Protein AF-A0A8I0F633-F1 (afdb_monomer_lite)

Sequence (45 aa):
YFQAEVFLREGGQNYDVMDWTQEDLIQDIIDQYERHLHFLNIVRS

pLDDT: mean 74.62, std 16.1, range [45.0, 94.38]

Radius of gyration: 13.32 Å; chains: 1; bounding box: 22×33×31 Å

Structure (mmCIF, N/CA/C/O backbone):
data_AF-A0A8I0F633-F1
#
_entry.id   AF-A0A8I0F633-F1
#
loop_
_atom_site.group_PDB
_atom_site.id
_atom_site.type_symbol
_atom_site.label_atom_id
_atom_site.label_alt_id
_atom_site.label_comp_id
_atom_site.label_asym_id
_atom_site.label_entity_id
_atom_site.label_seq_id
_atom_sit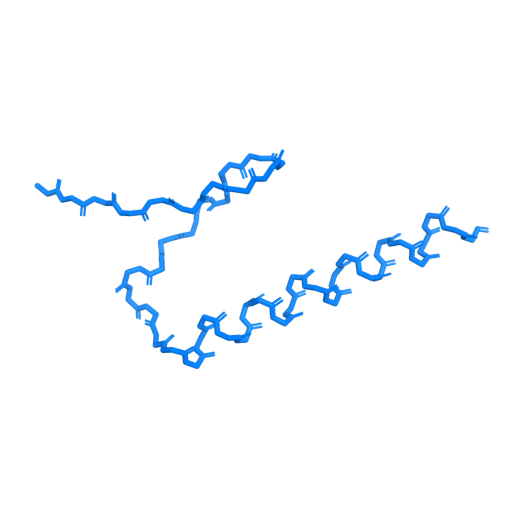e.pdbx_PDB_ins_code
_atom_site.Cartn_x
_atom_site.Cartn_y
_atom_site.Cartn_z
_atom_site.occupancy
_atom_site.B_iso_or_equiv
_atom_site.auth_seq_id
_atom_site.auth_comp_id
_atom_site.auth_asym_id
_atom_site.auth_atom_id
_atom_site.pdbx_PDB_model_num
ATOM 1 N N . TYR A 1 1 ? -5.580 20.787 10.334 1.00 45.66 1 TYR A N 1
ATOM 2 C CA . TYR A 1 1 ? -5.999 19.608 9.557 1.00 45.66 1 TYR A CA 1
ATOM 3 C C . TYR A 1 1 ? -4.732 18.817 9.278 1.00 45.66 1 TYR A C 1
ATOM 5 O O . TYR A 1 1 ? -3.745 19.457 8.937 1.00 45.66 1 TYR A O 1
ATOM 13 N N . PHE A 1 2 ? -4.708 17.508 9.529 1.00 45.00 2 PHE A N 1
ATOM 14 C CA . PHE A 1 2 ? -3.524 16.661 9.328 1.00 45.00 2 PHE A CA 1
ATOM 15 C C . PHE A 1 2 ? -3.873 15.571 8.312 1.00 45.00 2 PHE A C 1
ATOM 17 O O . PHE A 1 2 ? -4.949 14.992 8.411 1.00 45.00 2 PHE A O 1
ATOM 24 N N . GLN A 1 3 ? -2.980 15.339 7.351 1.00 61.03 3 GLN A N 1
ATOM 25 C CA . GLN A 1 3 ? -3.104 14.356 6.274 1.00 61.03 3 GLN A CA 1
ATOM 26 C C . GLN A 1 3 ? -1.929 13.378 6.398 1.00 61.03 3 GLN A C 1
ATOM 28 O O . GLN A 1 3 ? -0.797 13.818 6.614 1.00 61.03 3 GLN A O 1
ATOM 33 N N . ALA A 1 4 ? -2.191 12.076 6.296 1.00 58.22 4 ALA A N 1
ATOM 34 C CA . ALA A 1 4 ? -1.154 11.053 6.209 1.00 58.22 4 ALA A CA 1
ATOM 35 C C . ALA A 1 4 ? -1.027 10.609 4.745 1.00 58.22 4 ALA A C 1
ATOM 37 O O . ALA A 1 4 ? -1.983 10.106 4.169 1.00 58.22 4 ALA A O 1
ATOM 38 N N . GLU A 1 5 ? 0.139 10.823 4.134 1.00 54.72 5 GLU A N 1
ATOM 39 C CA . GLU A 1 5 ? 0.432 10.395 2.759 1.00 54.72 5 GLU A CA 1
ATOM 40 C C . GLU A 1 5 ? 1.321 9.148 2.744 1.00 54.72 5 GLU A C 1
ATOM 42 O O . GLU A 1 5 ? 2.303 9.054 3.488 1.00 54.72 5 GLU A O 1
ATOM 47 N N . VAL A 1 6 ? 1.008 8.204 1.852 1.00 59.84 6 VAL A N 1
ATOM 48 C CA . VAL A 1 6 ? 1.817 7.006 1.604 1.00 59.84 6 VAL A CA 1
ATOM 49 C C . VAL A 1 6 ? 2.893 7.326 0.562 1.00 59.84 6 VAL A C 1
ATOM 51 O O . VAL A 1 6 ? 2.610 7.544 -0.616 1.00 59.84 6 VAL A O 1
ATOM 54 N N . PHE A 1 7 ? 4.158 7.321 0.986 1.00 56.91 7 PHE A N 1
ATOM 55 C CA . PHE A 1 7 ? 5.308 7.482 0.094 1.00 56.91 7 PHE A CA 1
ATOM 56 C C . PHE A 1 7 ? 5.888 6.117 -0.294 1.00 56.91 7 PHE A C 1
ATOM 58 O O . PHE A 1 7 ? 6.560 5.469 0.510 1.00 56.91 7 PHE A O 1
ATOM 65 N N . LEU A 1 8 ? 5.673 5.696 -1.543 1.00 62.12 8 LEU A N 1
ATOM 66 C CA . LEU A 1 8 ? 6.367 4.556 -2.144 1.00 62.12 8 LEU A CA 1
ATOM 67 C C . LEU A 1 8 ? 7.589 5.026 -2.945 1.00 62.12 8 LEU A C 1
ATOM 69 O O . LEU A 1 8 ? 7.712 6.184 -3.344 1.00 62.12 8 LEU A O 1
ATOM 73 N N . ARG A 1 9 ? 8.522 4.101 -3.182 1.00 54.19 9 ARG A N 1
ATOM 74 C CA . ARG A 1 9 ? 9.850 4.352 -3.774 1.00 54.19 9 ARG A CA 1
ATOM 75 C C . ARG A 1 9 ? 9.807 4.859 -5.231 1.00 54.19 9 ARG A C 1
ATOM 77 O O . ARG A 1 9 ? 10.827 5.301 -5.748 1.00 54.19 9 ARG A O 1
ATOM 84 N N . GLU A 1 10 ? 8.636 4.810 -5.862 1.00 61.03 10 GLU A N 1
ATOM 85 C CA . GLU A 1 10 ? 8.346 5.245 -7.237 1.00 61.03 10 GLU A CA 1
ATOM 86 C C . GLU A 1 10 ? 7.639 6.620 -7.292 1.00 61.03 10 GLU A C 1
ATOM 88 O O . GLU A 1 10 ? 7.384 7.140 -8.375 1.00 61.03 10 GLU A O 1
ATOM 93 N N . GLY A 1 11 ? 7.360 7.233 -6.134 1.00 55.84 11 GLY A N 1
ATOM 94 C CA . GLY A 1 11 ? 6.553 8.448 -5.985 1.00 55.84 11 GLY A CA 1
ATOM 95 C C . GLY A 1 11 ? 5.337 8.207 -5.082 1.00 55.84 11 GLY A C 1
ATOM 96 O O . GLY A 1 11 ? 4.893 7.070 -4.918 1.00 55.84 11 GLY A O 1
ATOM 97 N N . GLY A 1 12 ? 4.808 9.273 -4.470 1.00 50.97 12 GLY A N 1
ATOM 98 C CA . GLY A 1 12 ? 3.586 9.203 -3.665 1.00 50.97 12 GLY A CA 1
ATOM 99 C C . GLY A 1 12 ? 2.399 8.843 -4.551 1.00 50.97 12 GLY A C 1
ATOM 100 O O . GLY A 1 12 ? 2.060 9.591 -5.469 1.00 50.97 12 GLY A O 1
ATOM 101 N N . GLN A 1 13 ? 1.788 7.683 -4.318 1.00 57.75 13 GLN A N 1
ATOM 102 C CA . GLN A 1 13 ? 0.505 7.389 -4.939 1.00 57.75 13 GLN A CA 1
ATOM 103 C C . GLN A 1 13 ? -0.553 8.135 -4.128 1.00 57.75 13 GLN A C 1
ATOM 105 O O . GLN A 1 13 ? -0.758 7.815 -2.963 1.00 57.75 13 GLN A O 1
ATOM 110 N N . ASN A 1 14 ? -1.140 9.174 -4.731 1.00 52.06 14 ASN A N 1
ATOM 111 C CA . ASN A 1 14 ? -2.171 10.068 -4.181 1.00 52.06 14 ASN A CA 1
ATOM 112 C C . ASN A 1 14 ? -3.466 9.328 -3.780 1.00 52.06 14 ASN A C 1
ATOM 114 O O . ASN A 1 14 ? -4.535 9.608 -4.322 1.00 52.06 14 ASN A O 1
ATOM 118 N N . TYR A 1 15 ? -3.396 8.383 -2.852 1.00 60.31 15 TYR A N 1
ATOM 119 C CA . TYR A 1 15 ? -4.560 7.725 -2.281 1.00 60.31 15 TYR A CA 1
ATOM 120 C C . TYR A 1 15 ? -4.557 7.980 -0.778 1.00 60.31 15 TYR A C 1
ATOM 122 O O . TYR A 1 15 ? -3.610 7.638 -0.070 1.00 60.31 15 TYR A O 1
ATOM 130 N N . ASP A 1 16 ? -5.602 8.666 -0.320 1.00 59.56 16 ASP A N 1
ATOM 131 C CA . ASP A 1 16 ? -5.861 8.875 1.097 1.00 59.56 16 ASP A CA 1
ATOM 132 C C . ASP A 1 16 ? -6.417 7.571 1.683 1.00 59.56 16 ASP A C 1
ATOM 134 O O . ASP A 1 16 ? -7.466 7.085 1.257 1.00 59.56 16 ASP A O 1
ATOM 138 N N . VAL A 1 17 ? -5.675 6.989 2.624 1.00 65.12 17 VAL A N 1
ATOM 139 C CA . VAL A 1 17 ? -6.025 5.743 3.322 1.00 65.12 17 VAL A CA 1
ATOM 140 C C . VAL A 1 17 ? -6.679 6.007 4.681 1.00 65.12 17 VAL A C 1
ATOM 142 O O . VAL A 1 17 ? -6.945 5.069 5.426 1.00 65.12 17 VAL A O 1
ATOM 145 N N . MET A 1 18 ? -6.922 7.273 5.044 1.00 65.69 18 MET A N 1
ATOM 146 C CA . MET A 1 18 ? -7.423 7.652 6.373 1.00 65.69 18 MET A CA 1
ATOM 147 C C . MET A 1 18 ? -8.817 7.088 6.687 1.00 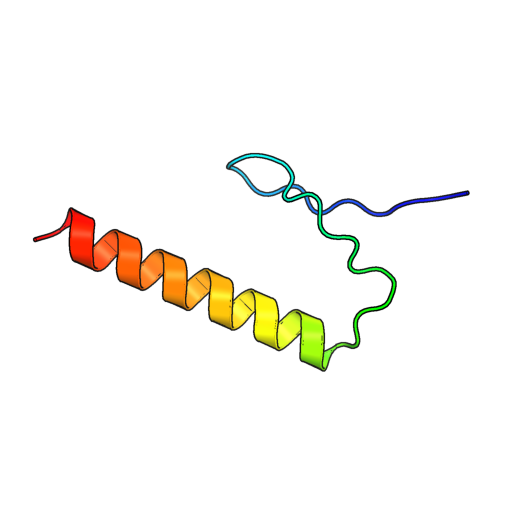65.69 18 MET A C 1
ATOM 149 O O . MET A 1 18 ? -9.126 6.890 7.859 1.00 65.69 18 MET A O 1
ATOM 153 N N . ASP A 1 19 ? -9.621 6.794 5.661 1.00 71.81 19 ASP A N 1
ATOM 154 C CA . ASP A 1 19 ? -10.954 6.186 5.790 1.00 71.81 19 ASP A CA 1
ATOM 155 C C . ASP A 1 19 ? -10.968 4.674 5.489 1.00 71.81 19 ASP A C 1
ATOM 157 O O . ASP A 1 19 ? -12.037 4.067 5.403 1.00 71.81 19 ASP A O 1
ATOM 161 N N . TRP A 1 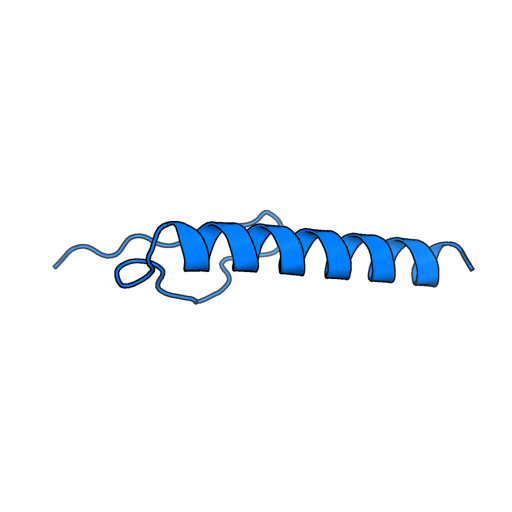20 ? -9.805 4.046 5.301 1.00 83.88 20 TRP A N 1
ATOM 162 C CA . TRP A 1 20 ? -9.731 2.622 4.979 1.00 83.88 20 TRP A CA 1
ATOM 163 C C . TRP A 1 20 ? -9.844 1.766 6.234 1.00 83.88 20 TRP A C 1
ATOM 165 O O . TRP A 1 20 ? -9.249 2.051 7.277 1.00 83.88 20 TRP A O 1
ATOM 175 N N . THR A 1 21 ? -10.587 0.670 6.117 1.00 86.00 21 THR A N 1
ATOM 176 C CA . THR A 1 21 ? -10.553 -0.382 7.129 1.00 86.00 21 THR A CA 1
ATOM 177 C C . THR A 1 21 ? -9.236 -1.155 7.046 1.00 86.00 21 THR A C 1
ATOM 179 O O . THR A 1 21 ? -8.476 -1.056 6.078 1.00 86.00 21 THR A O 1
ATOM 182 N N . GLN A 1 22 ? -8.940 -1.947 8.077 1.00 86.25 22 GLN A N 1
ATOM 183 C CA . GLN A 1 22 ? -7.755 -2.802 8.066 1.00 86.25 22 GLN A CA 1
ATOM 184 C C . GLN A 1 22 ? -7.805 -3.802 6.900 1.00 86.25 22 GLN A C 1
ATOM 186 O O . GLN A 1 22 ? -6.777 -4.101 6.295 1.00 86.25 22 GLN A O 1
ATOM 191 N N . GLU A 1 23 ? -8.995 -4.299 6.576 1.00 90.12 23 GLU A N 1
ATOM 192 C CA . GLU A 1 23 ? -9.248 -5.199 5.459 1.00 90.12 23 GLU A CA 1
ATOM 193 C C . GLU A 1 23 ? -8.955 -4.532 4.110 1.00 90.12 23 GLU A C 1
ATOM 195 O O . GLU A 1 23 ? -8.268 -5.133 3.284 1.00 90.12 23 GLU A O 1
ATOM 200 N N . ASP A 1 24 ? -9.394 -3.284 3.915 1.00 85.25 24 ASP A N 1
ATOM 201 C CA . ASP A 1 24 ? -9.129 -2.520 2.687 1.00 85.25 24 ASP A CA 1
ATOM 202 C C . ASP A 1 24 ? -7.621 -2.324 2.473 1.00 85.25 24 ASP A C 1
ATOM 204 O O . ASP A 1 24 ? -7.105 -2.518 1.372 1.00 85.25 24 ASP A O 1
ATOM 208 N N . LEU A 1 25 ? -6.890 -2.018 3.551 1.00 85.06 25 LEU A N 1
ATOM 209 C CA . LEU A 1 25 ? -5.438 -1.857 3.502 1.00 85.06 25 LEU A CA 1
ATOM 210 C C . LEU A 1 25 ? -4.723 -3.168 3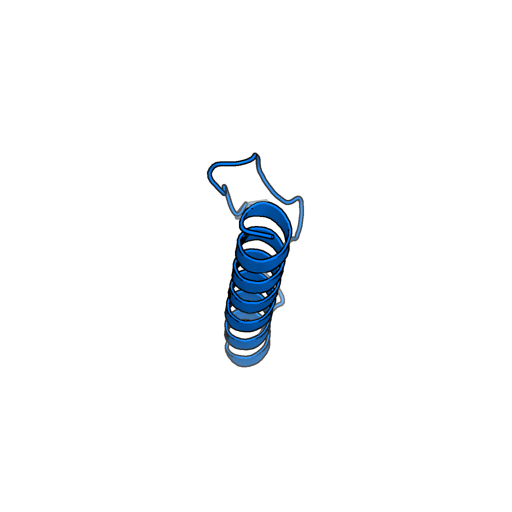.154 1.00 85.06 25 LEU A C 1
ATOM 212 O O . LEU A 1 25 ? -3.776 -3.173 2.367 1.00 85.06 25 LEU A O 1
ATOM 216 N N . ILE A 1 26 ? -5.158 -4.289 3.736 1.00 90.44 26 ILE A N 1
ATOM 217 C CA . ILE A 1 26 ? -4.587 -5.606 3.434 1.00 90.44 26 ILE A CA 1
ATOM 218 C C . ILE A 1 26 ? -4.830 -5.964 1.965 1.00 90.44 26 ILE A C 1
ATOM 220 O O . ILE A 1 26 ? -3.909 -6.450 1.305 1.00 90.44 26 ILE A O 1
ATOM 224 N N . GLN A 1 27 ? -6.033 -5.704 1.450 1.00 91.69 27 GLN A N 1
ATOM 225 C CA . GLN A 1 27 ? -6.366 -5.985 0.058 1.00 91.69 27 GLN A CA 1
ATOM 226 C C . GLN A 1 27 ? -5.504 -5.160 -0.905 1.00 91.69 27 GLN A C 1
ATOM 228 O O . GLN A 1 27 ? -4.940 -5.723 -1.840 1.00 91.69 27 GLN A O 1
ATOM 233 N N . ASP A 1 28 ? -5.314 -3.864 -0.644 1.00 88.31 28 ASP A N 1
ATOM 234 C CA . ASP A 1 28 ? -4.471 -3.019 -1.497 1.00 88.31 28 ASP A CA 1
ATOM 235 C C . ASP A 1 28 ? -3.008 -3.495 -1.535 1.00 88.31 28 ASP A C 1
ATOM 237 O O . ASP A 1 28 ? -2.394 -3.557 -2.604 1.00 88.31 28 ASP A O 1
ATOM 241 N N . ILE A 1 29 ? -2.453 -3.913 -0.392 1.00 88.38 29 ILE A N 1
ATOM 242 C CA . ILE A 1 29 ? -1.092 -4.468 -0.328 1.00 88.38 29 ILE A CA 1
ATOM 243 C C . ILE A 1 29 ? -0.973 -5.739 -1.181 1.00 88.38 29 ILE A C 1
ATOM 245 O O . ILE A 1 29 ? 0.022 -5.912 -1.895 1.00 88.38 29 ILE A O 1
ATOM 249 N N . ILE A 1 30 ? -1.969 -6.628 -1.120 1.00 94.38 30 ILE A N 1
ATOM 250 C CA . ILE A 1 30 ? -2.003 -7.855 -1.928 1.00 94.38 30 ILE A CA 1
ATOM 251 C C . ILE A 1 30 ? -2.047 -7.494 -3.416 1.00 94.38 30 ILE A C 1
ATOM 253 O O . ILE A 1 30 ? -1.205 -7.966 -4.185 1.00 94.38 30 ILE A O 1
ATOM 257 N N . ASP A 1 31 ? -2.946 -6.593 -3.809 1.00 92.56 31 ASP A N 1
ATOM 258 C CA . ASP A 1 31 ? -3.111 -6.179 -5.201 1.00 92.56 31 ASP A CA 1
ATOM 259 C C . ASP A 1 31 ? -1.835 -5.522 -5.761 1.00 92.56 31 ASP A C 1
ATOM 261 O O . ASP A 1 31 ? -1.448 -5.755 -6.911 1.00 92.56 31 ASP A O 1
ATOM 265 N N . GLN A 1 32 ? -1.142 -4.703 -4.961 1.00 89.38 32 GLN A N 1
ATOM 266 C CA . GLN A 1 32 ? 0.150 -4.121 -5.340 1.00 89.38 32 GLN A CA 1
ATOM 267 C C . GLN A 1 32 ? 1.211 -5.199 -5.583 1.00 89.38 32 GLN A C 1
ATOM 269 O O . GLN A 1 32 ? 1.950 -5.130 -6.572 1.00 89.38 32 GLN A O 1
ATOM 274 N N . TYR A 1 33 ? 1.281 -6.203 -4.708 1.00 92.69 33 TYR A N 1
ATOM 275 C CA . TYR A 1 33 ? 2.238 -7.295 -4.839 1.00 92.69 33 TYR A CA 1
ATOM 276 C C . TYR A 1 33 ? 1.978 -8.135 -6.096 1.00 92.69 33 TYR A C 1
ATOM 278 O O . TYR A 1 33 ? 2.910 -8.424 -6.850 1.00 92.69 33 TYR A O 1
ATOM 286 N N . GLU A 1 34 ? 0.717 -8.460 -6.382 1.00 93.62 34 GLU A N 1
ATOM 287 C CA . GLU A 1 34 ? 0.327 -9.188 -7.594 1.00 93.62 34 GLU A CA 1
ATOM 288 C C . GLU A 1 34 ? 0.678 -8.418 -8.872 1.00 93.62 34 GLU A C 1
ATOM 290 O O . GLU A 1 34 ? 1.278 -8.983 -9.794 1.00 93.62 34 GLU A O 1
ATOM 295 N N . ARG A 1 35 ? 0.387 -7.109 -8.917 1.00 91.25 35 ARG A N 1
ATOM 296 C CA . ARG A 1 35 ? 0.780 -6.244 -10.042 1.00 91.25 35 ARG A CA 1
ATOM 297 C C . ARG A 1 35 ? 2.292 -6.244 -10.253 1.00 91.25 35 ARG A C 1
ATOM 299 O O . ARG A 1 35 ? 2.748 -6.326 -11.395 1.00 91.25 35 ARG A O 1
ATOM 306 N N . HIS A 1 36 ? 3.073 -6.187 -9.174 1.00 88.62 36 HIS A N 1
ATOM 307 C CA . HIS A 1 36 ? 4.530 -6.224 -9.262 1.00 88.62 36 HIS A CA 1
ATOM 308 C C . HIS A 1 36 ? 5.042 -7.571 -9.792 1.00 88.62 36 HIS A C 1
ATOM 310 O O . HIS A 1 36 ? 5.901 -7.602 -10.675 1.00 88.62 36 HIS A O 1
ATOM 316 N N . LEU A 1 37 ? 4.488 -8.689 -9.316 1.00 91.06 37 LEU A N 1
ATOM 317 C CA . LEU A 1 37 ? 4.828 -10.016 -9.835 1.00 91.06 37 LEU A CA 1
ATOM 318 C C . LEU A 1 37 ? 4.494 -10.151 -11.324 1.00 91.06 37 LEU A C 1
ATOM 320 O O . LEU A 1 37 ? 5.307 -10.671 -12.090 1.00 91.06 37 LEU A O 1
ATOM 324 N N . HIS A 1 38 ? 3.335 -9.647 -11.748 1.00 88.81 38 HIS A N 1
ATOM 325 C CA . HIS A 1 38 ? 2.939 -9.641 -13.152 1.00 88.81 38 HIS A CA 1
ATOM 326 C C . HIS A 1 38 ? 3.904 -8.812 -14.014 1.00 88.81 38 HIS A C 1
ATOM 328 O O . HIS A 1 38 ? 4.347 -9.277 -15.065 1.00 88.81 38 HIS A O 1
ATOM 334 N N . PHE A 1 39 ? 4.301 -7.625 -13.546 1.00 88.56 39 PHE A N 1
ATOM 335 C CA . PHE A 1 39 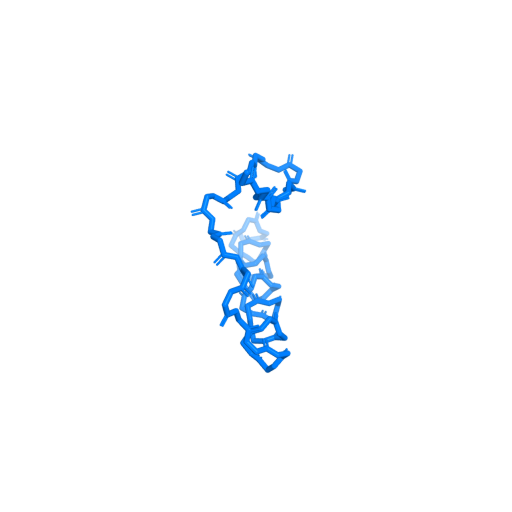? 5.334 -6.818 -14.198 1.00 88.56 39 PHE A CA 1
ATOM 336 C C . PHE A 1 39 ? 6.659 -7.584 -14.334 1.00 88.56 39 PHE A C 1
ATOM 338 O O . PHE A 1 39 ? 7.215 -7.653 -15.430 1.00 88.56 39 PHE A O 1
ATOM 345 N N . LEU A 1 40 ? 7.146 -8.213 -13.257 1.00 89.50 40 LEU A N 1
ATOM 346 C CA . LEU A 1 40 ? 8.378 -9.008 -13.295 1.00 89.50 40 LEU A CA 1
ATOM 347 C C . LEU A 1 40 ? 8.286 -10.185 -14.272 1.00 89.50 40 LEU A C 1
ATOM 349 O O . LEU A 1 40 ? 9.283 -10.510 -14.913 1.00 89.50 40 LEU A O 1
ATOM 353 N N . ASN A 1 41 ? 7.120 -10.823 -14.384 1.00 88.44 41 ASN A N 1
ATOM 354 C CA . ASN A 1 41 ? 6.898 -11.919 -15.324 1.00 88.44 41 ASN A CA 1
ATOM 355 C C . ASN A 1 41 ? 6.974 -11.442 -16.782 1.00 88.44 41 ASN A C 1
ATOM 357 O O . ASN A 1 41 ? 7.626 -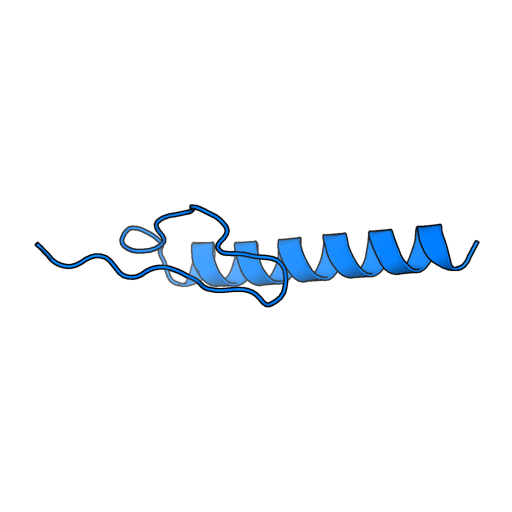12.082 -17.599 1.00 88.44 41 ASN A O 1
ATOM 361 N N . ILE A 1 42 ? 6.374 -10.288 -17.092 1.00 87.19 42 ILE A N 1
ATOM 362 C CA . ILE A 1 42 ? 6.445 -9.684 -18.431 1.00 87.19 42 ILE A CA 1
ATOM 363 C C . ILE A 1 42 ? 7.881 -9.285 -18.782 1.00 87.19 42 ILE A C 1
ATOM 365 O O . ILE A 1 42 ? 8.330 -9.551 -19.888 1.00 87.19 42 ILE A O 1
ATOM 369 N N . VAL A 1 43 ? 8.611 -8.665 -17.852 1.00 82.81 43 VAL A N 1
ATOM 370 C CA . VAL A 1 43 ? 9.985 -8.184 -18.093 1.00 82.81 43 VAL A CA 1
ATOM 371 C C . VAL A 1 43 ? 10.996 -9.329 -18.253 1.00 82.81 43 VAL A C 1
ATOM 373 O O . VAL A 1 43 ? 12.069 -9.126 -18.816 1.00 82.81 43 VAL A O 1
ATOM 376 N N . ARG A 1 44 ? 10.686 -10.525 -17.739 1.00 69.62 44 ARG A N 1
ATOM 377 C CA . ARG A 1 44 ? 11.549 -11.717 -17.824 1.00 69.62 44 ARG A CA 1
ATOM 378 C C . ARG A 1 44 ? 11.239 -12.631 -19.017 1.00 69.62 44 ARG A C 1
ATOM 380 O O . ARG A 1 44 ? 11.965 -13.611 -19.190 1.00 69.62 44 ARG A O 1
ATOM 387 N N . SER A 1 45 ? 10.193 -12.337 -19.792 1.00 56.00 45 SER A N 1
ATOM 388 C CA . SER A 1 45 ? 9.874 -13.005 -21.064 1.00 56.00 45 SER A CA 1
ATOM 389 C C . SER A 1 45 ? 10.557 -12.325 -22.244 1.00 56.00 45 SER A C 1
ATOM 391 O O . SER A 1 45 ? 10.690 -13.031 -23.269 1.00 56.00 45 SER A O 1
#

Secondary structure (DSSP, 8-state):
------EETTEE-----TT--HHHHHHHHHHHHHHHHHHHHHHT-

Organism: Acinetobacter baumannii (NCBI:txid470)

Foldseek 3Di:
DDFDWDADPVGTDPDGCVPPDPVRVVVVVVVVVVVVVVVVVVVVD